Protein AF-A0A946MWG4-F1 (afdb_monomer_lite)

Secondary structure (DSSP, 8-state):
---EE-SS--SS--TTEE-SSEEEEETTEEEEEEEEGGGTEEEEEEE-SS-EEEE--SS-----HHHHHHH-S-SEEEEE-S-HHHHHHHHHHH--SEEEEE--S-HHHHHHHHHHTT-TTPPEES----SS-S-SSS-EE-EEPPP-

Foldseek 3Di:
DQAAEAQADDPDDDPRYDDWADWDADPQWIKGWDADPNGRGTKIWICNPQFIETGDHPDQDQDDPVSCVSSDAHQEYEEELNALVSRVVSCVSNVHQEYEYDDDDDPVSSQSNCVSVVNHPPDEDQDDDCPPGTDPDDHHYHYYDDDD

pLDDT: mean 87.79, std 7.33, range [45.5, 96.44]

Structure (mmCIF, N/CA/C/O backbone):
data_AF-A0A946MWG4-F1
#
_entry.id   AF-A0A946MWG4-F1
#
loop_
_atom_site.group_PDB
_atom_site.id
_atom_site.type_symbol
_atom_site.label_atom_id
_atom_site.label_alt_id
_atom_site.label_comp_id
_atom_site.label_asym_id
_atom_site.label_entity_id
_atom_site.label_seq_id
_atom_site.pdbx_PDB_ins_code
_atom_site.Cartn_x
_atom_site.Cartn_y
_atom_site.Cartn_z
_atom_site.occupancy
_atom_site.B_iso_or_equiv
_atom_site.auth_seq_id
_atom_site.auth_comp_id
_atom_site.auth_asym_id
_atom_site.auth_atom_id
_atom_site.pdbx_PDB_model_num
ATOM 1 N N . ALA A 1 1 ? 9.136 -17.674 0.176 1.00 60.72 1 ALA A N 1
ATOM 2 C CA . ALA A 1 1 ? 10.442 -17.015 0.426 1.00 60.72 1 ALA A CA 1
ATOM 3 C C . ALA A 1 1 ? 10.240 -15.722 1.232 1.00 60.72 1 ALA A C 1
ATOM 5 O O . ALA A 1 1 ? 9.101 -15.288 1.344 1.00 60.72 1 ALA A O 1
ATOM 6 N N . LYS A 1 2 ? 11.289 -15.110 1.811 1.00 79.00 2 LYS A N 1
ATOM 7 C CA . LYS A 1 2 ? 11.203 -13.726 2.326 1.00 79.00 2 LYS A CA 1
ATOM 8 C C . LYS A 1 2 ? 11.452 -12.785 1.146 1.00 79.00 2 LYS A C 1
ATOM 10 O O . LYS A 1 2 ? 12.499 -12.910 0.521 1.00 79.00 2 LYS A O 1
ATOM 15 N N . ILE A 1 3 ? 10.497 -11.910 0.842 1.00 84.44 3 ILE A N 1
ATOM 16 C CA . ILE A 1 3 ? 10.590 -10.930 -0.248 1.00 84.44 3 ILE A CA 1
ATOM 17 C C . ILE A 1 3 ? 10.514 -9.534 0.369 1.00 84.44 3 ILE A C 1
ATOM 19 O O . ILE A 1 3 ? 9.694 -9.304 1.260 1.00 84.44 3 ILE A O 1
ATOM 23 N N . SER A 1 4 ? 11.366 -8.630 -0.099 1.00 88.88 4 SER A N 1
ATOM 24 C CA . SER A 1 4 ? 11.363 -7.216 0.270 1.00 88.88 4 SER A CA 1
ATOM 25 C C . SER A 1 4 ? 10.970 -6.377 -0.941 1.00 88.88 4 SER A C 1
ATOM 27 O O . SER A 1 4 ? 11.550 -6.535 -2.014 1.00 88.88 4 SER A O 1
ATOM 29 N N . LEU A 1 5 ? 10.005 -5.478 -0.760 1.00 89.50 5 LEU A N 1
ATOM 30 C CA . LEU A 1 5 ? 9.601 -4.497 -1.766 1.00 89.50 5 LEU A CA 1
ATOM 31 C C . LEU A 1 5 ? 10.228 -3.151 -1.402 1.00 89.50 5 LEU A C 1
ATOM 33 O O . LEU A 1 5 ? 10.017 -2.666 -0.288 1.00 89.50 5 LEU A O 1
ATOM 37 N N . LEU A 1 6 ? 11.013 -2.561 -2.302 1.00 90.00 6 LEU A N 1
ATOM 38 C CA . LEU A 1 6 ? 11.658 -1.268 -2.070 1.00 90.00 6 LEU A CA 1
ATOM 39 C C . LEU A 1 6 ? 11.001 -0.191 -2.924 1.00 90.00 6 LEU A C 1
ATOM 41 O O . LEU A 1 6 ? 10.965 -0.297 -4.146 1.00 90.00 6 LEU A O 1
ATOM 45 N N . ALA A 1 7 ? 10.529 0.871 -2.269 1.00 87.25 7 ALA A N 1
ATOM 46 C CA . ALA A 1 7 ? 9.890 2.005 -2.934 1.00 87.25 7 ALA A CA 1
ATOM 47 C C . ALA A 1 7 ? 10.854 2.830 -3.807 1.00 87.25 7 ALA A C 1
ATOM 49 O O . ALA A 1 7 ? 10.399 3.646 -4.602 1.00 87.25 7 ALA A O 1
ATOM 50 N N . THR A 1 8 ? 12.164 2.625 -3.663 1.00 90.19 8 THR A N 1
ATOM 51 C CA . THR A 1 8 ? 13.213 3.224 -4.493 1.00 90.19 8 THR A CA 1
ATOM 52 C C . THR A 1 8 ? 14.026 2.097 -5.127 1.00 90.19 8 THR A C 1
ATOM 54 O O . THR A 1 8 ? 14.445 1.192 -4.394 1.00 90.19 8 THR A O 1
ATOM 57 N N . PRO A 1 9 ? 14.264 2.128 -6.449 1.00 87.12 9 PRO A N 1
ATOM 58 C CA . PRO A 1 9 ? 15.081 1.124 -7.107 1.00 87.12 9 PRO A CA 1
ATOM 59 C C . PRO A 1 9 ? 16.485 1.034 -6.519 1.00 87.12 9 PRO A C 1
ATOM 61 O O . PRO A 1 9 ? 17.153 2.048 -6.331 1.00 87.12 9 PRO A O 1
ATOM 64 N N . ALA A 1 10 ? 16.929 -0.189 -6.240 1.00 87.75 10 ALA A N 1
ATOM 65 C CA . ALA A 1 10 ? 18.313 -0.461 -5.896 1.00 87.75 10 ALA A CA 1
ATOM 66 C C . ALA A 1 10 ? 19.184 -0.452 -7.161 1.00 87.75 10 ALA A C 1
ATOM 68 O O . ALA A 1 10 ? 18.763 -0.938 -8.217 1.00 87.75 10 ALA A O 1
ATOM 69 N N . ASP A 1 11 ? 20.411 0.055 -7.027 1.00 85.38 11 ASP A N 1
ATOM 70 C CA . ASP A 1 11 ? 21.408 0.070 -8.105 1.00 85.38 11 ASP A CA 1
ATOM 71 C C . ASP A 1 11 ? 21.846 -1.350 -8.508 1.00 85.38 11 ASP A C 1
ATOM 73 O O . ASP A 1 11 ? 22.192 -1.601 -9.664 1.00 85.38 11 ASP A O 1
ATOM 77 N N . GLU A 1 12 ? 21.807 -2.292 -7.562 1.00 85.75 12 GLU A N 1
ATOM 78 C CA . GLU A 1 12 ? 22.175 -3.693 -7.758 1.00 85.75 12 GLU A CA 1
ATOM 79 C C . GLU A 1 12 ? 20.983 -4.624 -7.505 1.00 85.75 12 GLU A C 1
ATOM 81 O O . GLU A 1 12 ? 20.138 -4.383 -6.641 1.00 85.75 12 GLU A O 1
ATOM 86 N N . VAL A 1 13 ? 20.915 -5.721 -8.265 1.00 81.38 1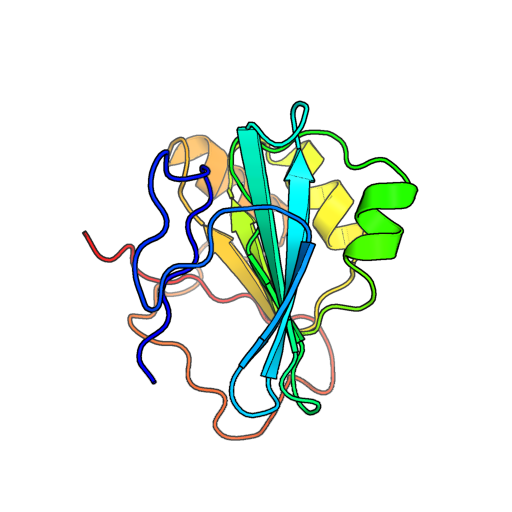3 VAL A N 1
ATOM 87 C CA . VAL A 1 13 ? 19.867 -6.735 -8.100 1.00 81.38 13 VAL A CA 1
ATOM 88 C C . VAL A 1 13 ? 20.231 -7.650 -6.935 1.00 81.38 13 VAL A C 1
ATOM 90 O O . VAL A 1 13 ? 21.123 -8.492 -7.046 1.00 81.38 13 VAL A O 1
ATOM 93 N N . GLU A 1 14 ? 19.500 -7.521 -5.832 1.00 86.56 14 GLU A N 1
ATOM 94 C CA . GLU A 1 14 ? 19.645 -8.387 -4.664 1.00 86.56 14 GLU A CA 1
ATOM 95 C C . GLU A 1 14 ? 18.621 -9.543 -4.682 1.00 86.56 14 GLU A C 1
ATOM 97 O O . GLU A 1 14 ? 17.432 -9.331 -4.941 1.00 86.56 14 GLU A O 1
ATOM 102 N N . PRO A 1 15 ? 19.030 -10.792 -4.379 1.00 84.25 15 PRO A N 1
ATOM 103 C CA . PRO A 1 15 ? 18.101 -11.914 -4.285 1.00 84.25 15 PRO A CA 1
ATOM 104 C C . PRO A 1 15 ? 16.999 -11.676 -3.244 1.00 84.25 15 PRO A C 1
ATOM 106 O O . PRO A 1 15 ? 17.274 -11.420 -2.074 1.00 84.25 15 PRO A O 1
ATOM 109 N N . GLY A 1 16 ? 15.740 -11.829 -3.660 1.00 85.81 16 GLY A N 1
ATOM 110 C CA . GLY A 1 16 ? 14.580 -11.614 -2.788 1.00 85.81 16 GLY A CA 1
ATOM 111 C C . GLY A 1 16 ? 14.183 -10.144 -2.621 1.00 85.81 16 GLY A C 1
ATOM 112 O O . GLY A 1 16 ? 13.320 -9.852 -1.796 1.00 85.81 16 GLY A O 1
ATOM 113 N N . VAL A 1 17 ? 14.775 -9.231 -3.395 1.00 90.19 17 VAL A N 1
ATOM 114 C CA . VAL A 1 17 ? 14.409 -7.814 -3.428 1.00 90.19 17 VAL A CA 1
ATOM 115 C C . VAL A 1 17 ? 13.740 -7.482 -4.757 1.00 90.19 17 VAL A C 1
ATOM 117 O O . VAL A 1 17 ? 14.243 -7.829 -5.824 1.00 90.19 17 VAL A O 1
ATOM 120 N N . ILE A 1 18 ? 12.606 -6.788 -4.689 1.00 91.31 18 ILE A N 1
ATOM 121 C CA . ILE A 1 18 ? 11.938 -6.195 -5.846 1.00 91.31 18 ILE A CA 1
ATOM 122 C C . ILE A 1 18 ? 11.892 -4.692 -5.622 1.00 91.31 18 ILE A C 1
ATOM 124 O O . ILE A 1 18 ? 11.328 -4.217 -4.638 1.00 91.31 18 ILE A O 1
ATOM 128 N N . SER A 1 19 ? 12.505 -3.943 -6.527 1.00 91.19 19 SER A N 1
ATOM 129 C CA . SER A 1 19 ? 12.658 -2.495 -6.379 1.00 91.19 19 SER A CA 1
ATOM 130 C C . SER A 1 19 ? 12.385 -1.719 -7.665 1.00 91.19 19 SER A C 1
ATOM 132 O O . SER A 1 19 ? 12.391 -0.497 -7.651 1.00 91.19 19 SER A O 1
ATOM 134 N N . TRP A 1 20 ? 12.189 -2.414 -8.785 1.00 92.38 20 TRP A N 1
ATOM 135 C CA . TRP A 1 20 ? 11.985 -1.812 -10.099 1.00 92.38 20 TRP A CA 1
ATOM 136 C C . TRP A 1 20 ? 10.514 -1.942 -10.524 1.00 92.38 20 TRP A C 1
ATOM 138 O O . TRP A 1 20 ? 9.814 -2.845 -10.055 1.00 92.38 20 TRP A O 1
ATOM 148 N N . PRO A 1 21 ? 10.010 -1.034 -11.377 1.00 92.88 21 PRO A N 1
ATOM 149 C CA . PRO A 1 21 ? 8.685 -1.175 -11.957 1.00 92.88 21 PRO A CA 1
ATOM 150 C C . PRO A 1 21 ? 8.642 -2.353 -12.936 1.00 92.88 21 PRO A C 1
ATOM 152 O O . PRO A 1 21 ? 9.640 -2.688 -13.578 1.00 92.88 21 PRO A O 1
ATOM 155 N N . GLY A 1 22 ? 7.466 -2.958 -13.073 1.00 92.25 22 GLY A N 1
ATOM 156 C CA . GLY A 1 22 ? 7.252 -4.124 -13.923 1.00 92.25 22 GLY A CA 1
ATOM 157 C C . GLY A 1 22 ? 6.349 -5.168 -13.281 1.00 92.25 22 GLY A C 1
ATOM 158 O O . GLY A 1 22 ? 5.750 -4.942 -12.232 1.00 92.25 22 GLY A O 1
ATOM 159 N N . GLU A 1 23 ? 6.253 -6.321 -13.929 1.00 93.56 23 GLU A N 1
ATOM 160 C CA . GLU A 1 23 ? 5.467 -7.457 -13.456 1.00 93.56 23 GLU A CA 1
ATOM 161 C C . GLU A 1 23 ? 6.398 -8.582 -13.008 1.00 93.56 23 GLU A C 1
ATOM 163 O O . GLU A 1 23 ? 7.367 -8.924 -13.690 1.00 93.56 23 GLU A O 1
ATOM 168 N N . TYR A 1 24 ? 6.091 -9.157 -11.853 1.00 92.56 24 TYR A N 1
ATOM 169 C CA . TYR A 1 24 ? 6.833 -10.238 -11.227 1.00 92.56 24 TYR A CA 1
ATOM 170 C C . TYR A 1 24 ? 5.844 -11.321 -10.791 1.00 92.56 24 TYR A C 1
ATOM 172 O O . TYR A 1 24 ? 4.751 -11.017 -10.320 1.00 92.56 24 TYR A O 1
ATOM 180 N N . ASP A 1 25 ? 6.239 -12.583 -10.911 1.00 91.50 25 ASP A N 1
ATOM 181 C CA . ASP A 1 25 ? 5.522 -13.721 -10.332 1.00 91.50 25 ASP A CA 1
ATOM 182 C C . ASP A 1 25 ? 6.503 -14.466 -9.434 1.00 91.50 25 ASP A C 1
ATOM 184 O O . ASP A 1 25 ? 7.577 -14.883 -9.884 1.00 91.50 25 ASP A O 1
ATOM 188 N N . ILE A 1 26 ? 6.167 -14.569 -8.149 1.00 89.19 26 ILE A N 1
ATOM 189 C CA . ILE A 1 26 ? 6.972 -15.311 -7.186 1.00 89.19 26 ILE A CA 1
ATOM 190 C C . ILE A 1 26 ? 6.080 -16.309 -6.473 1.00 89.19 26 ILE A C 1
ATOM 192 O O . ILE A 1 26 ? 5.191 -15.934 -5.712 1.00 89.19 26 ILE A O 1
ATOM 196 N N . ASP A 1 27 ? 6.355 -17.593 -6.695 1.00 87.44 27 ASP A N 1
ATOM 197 C CA . ASP A 1 27 ? 5.611 -18.703 -6.100 1.00 87.44 27 ASP A CA 1
ATOM 198 C C . ASP A 1 27 ? 4.081 -18.612 -6.356 1.00 87.44 27 ASP A C 1
ATOM 200 O O . ASP A 1 27 ? 3.288 -19.050 -5.522 1.00 87.44 27 ASP A O 1
ATOM 204 N N . GLY A 1 28 ? 3.654 -18.053 -7.502 1.00 86.31 28 GLY A N 1
ATOM 205 C CA . GLY A 1 28 ? 2.240 -17.865 -7.856 1.00 86.31 28 GLY A CA 1
ATOM 206 C C . GLY A 1 28 ? 1.586 -16.622 -7.246 1.00 86.31 28 GLY A C 1
ATOM 207 O O . GLY A 1 28 ? 0.369 -16.467 -7.343 1.00 86.31 28 GLY A O 1
ATOM 208 N N . ILE A 1 29 ? 2.372 -15.751 -6.605 1.00 90.94 29 ILE A N 1
ATOM 209 C CA . ILE A 1 29 ? 1.949 -14.423 -6.156 1.00 90.94 29 ILE A CA 1
ATOM 210 C C . ILE A 1 29 ? 2.350 -13.422 -7.238 1.00 90.94 29 ILE A C 1
ATOM 212 O O . ILE A 1 29 ? 3.541 -13.236 -7.508 1.00 90.94 29 ILE A O 1
ATOM 216 N N . ALA A 1 30 ? 1.360 -12.763 -7.833 1.00 93.50 30 ALA A N 1
ATOM 217 C CA . ALA A 1 30 ? 1.588 -11.717 -8.814 1.00 93.50 30 ALA A CA 1
ATOM 218 C C . ALA A 1 30 ? 1.932 -10.405 -8.099 1.00 93.50 30 ALA A C 1
ATOM 220 O O . ALA A 1 30 ? 1.209 -9.947 -7.215 1.00 93.50 30 ALA A O 1
ATOM 221 N N . ILE A 1 31 ? 3.046 -9.788 -8.478 1.00 94.81 31 ILE A N 1
ATOM 222 C CA . ILE A 1 31 ? 3.504 -8.507 -7.946 1.00 94.81 31 ILE A CA 1
ATOM 223 C C . ILE A 1 31 ? 3.682 -7.550 -9.117 1.00 94.81 31 ILE A C 1
ATOM 225 O O . ILE A 1 31 ? 4.374 -7.853 -10.085 1.00 94.81 31 ILE A O 1
ATOM 229 N N . ARG A 1 32 ? 3.082 -6.370 -9.024 1.00 95.19 32 ARG A N 1
ATOM 230 C CA . ARG A 1 32 ? 3.158 -5.332 -10.050 1.00 95.19 32 ARG A CA 1
ATOM 231 C C . ARG A 1 32 ? 3.715 -4.051 -9.460 1.00 95.19 32 ARG A C 1
ATOM 233 O O . ARG A 1 32 ? 3.099 -3.453 -8.585 1.00 95.19 32 ARG A O 1
ATOM 240 N N . GLY A 1 33 ? 4.892 -3.661 -9.933 1.00 94.69 33 GLY A N 1
ATOM 241 C CA . GLY A 1 33 ? 5.542 -2.397 -9.626 1.00 94.69 33 GLY A CA 1
ATOM 242 C C . GLY A 1 33 ? 5.092 -1.309 -10.599 1.00 94.69 33 GLY A C 1
ATOM 243 O O . GLY A 1 33 ? 5.341 -1.400 -11.801 1.00 94.69 33 GLY A O 1
ATOM 244 N N . ILE A 1 34 ? 4.452 -0.273 -10.075 1.00 94.12 34 ILE A N 1
ATOM 245 C CA . ILE A 1 34 ? 4.007 0.923 -10.789 1.00 94.12 34 ILE A CA 1
ATOM 246 C C . ILE A 1 34 ? 5.082 1.990 -10.595 1.00 94.12 34 ILE A C 1
ATOM 248 O O . ILE A 1 34 ? 5.330 2.427 -9.472 1.00 94.12 34 ILE A O 1
ATOM 252 N N . GLY A 1 35 ? 5.760 2.358 -11.680 1.00 92.06 35 GLY A N 1
ATOM 253 C CA . GLY A 1 35 ? 6.844 3.335 -11.649 1.00 92.06 35 GLY A CA 1
ATOM 254 C C . GLY A 1 35 ? 6.325 4.770 -11.663 1.00 92.06 35 GLY A C 1
ATOM 255 O O . GLY A 1 35 ? 5.463 5.108 -12.470 1.00 92.06 35 GLY A O 1
ATOM 256 N N . HIS A 1 36 ? 6.913 5.616 -10.826 1.00 89.75 36 HIS A N 1
ATOM 257 C CA . HIS A 1 36 ? 6.679 7.058 -10.765 1.00 89.75 36 HIS A CA 1
ATOM 258 C C . HIS A 1 36 ? 8.000 7.806 -10.962 1.00 89.75 36 HIS A C 1
ATOM 260 O O . HIS A 1 36 ? 9.072 7.224 -10.773 1.00 89.75 36 HIS A O 1
ATOM 266 N N . ASP A 1 37 ? 7.929 9.083 -11.348 1.00 87.38 37 ASP A N 1
ATOM 267 C CA . ASP A 1 37 ? 9.097 9.935 -11.629 1.00 87.38 37 ASP A CA 1
ATOM 268 C C . ASP A 1 37 ? 10.141 9.233 -12.510 1.00 87.38 37 ASP A C 1
ATOM 270 O O . ASP A 1 37 ? 11.289 9.037 -12.117 1.00 87.38 37 ASP A O 1
ATOM 274 N N . GLU A 1 38 ? 9.711 8.770 -13.687 1.00 84.25 38 GLU A N 1
ATOM 275 C CA . GLU A 1 38 ? 10.571 8.045 -14.639 1.00 84.25 38 GLU A CA 1
ATOM 276 C C . GLU A 1 38 ? 11.191 6.756 -14.060 1.00 84.25 38 GLU A C 1
ATOM 278 O O . GLU A 1 38 ? 12.232 6.284 -14.513 1.00 84.25 38 GLU A O 1
ATOM 283 N N . GLY A 1 39 ? 10.528 6.158 -13.065 1.00 81.81 39 GLY A N 1
ATOM 284 C CA . GLY A 1 39 ? 10.937 4.908 -12.430 1.00 81.81 39 GLY A CA 1
ATOM 285 C C . GLY A 1 39 ? 11.819 5.088 -11.200 1.00 81.81 39 GLY A C 1
ATOM 286 O O . GLY A 1 39 ? 12.248 4.085 -10.646 1.00 81.81 39 GLY A O 1
ATOM 287 N N . GLN A 1 40 ? 12.065 6.316 -10.732 1.00 87.44 40 GLN A N 1
ATOM 288 C CA . GLN A 1 40 ? 12.825 6.568 -9.498 1.00 87.44 40 GLN A CA 1
ATOM 289 C C . GLN A 1 40 ? 12.080 6.142 -8.230 1.00 87.44 40 GLN A C 1
ATOM 291 O O . GLN A 1 40 ? 12.688 5.990 -7.168 1.00 87.44 40 GLN A O 1
ATOM 296 N N . ARG A 1 41 ? 10.762 5.962 -8.327 1.00 92.44 41 ARG A N 1
ATOM 297 C CA . ARG A 1 41 ? 9.913 5.502 -7.230 1.00 92.44 41 ARG A CA 1
ATOM 298 C C . ARG A 1 41 ? 8.966 4.426 -7.721 1.00 92.44 41 ARG A C 1
ATOM 300 O O . ARG A 1 41 ? 8.543 4.464 -8.874 1.00 92.44 41 ARG A O 1
ATOM 307 N N . VAL A 1 42 ? 8.631 3.476 -6.857 1.00 93.75 42 VAL A N 1
ATOM 308 C CA . VAL A 1 42 ? 7.791 2.334 -7.223 1.00 93.75 42 VAL A CA 1
ATOM 309 C C . VAL A 1 42 ? 6.737 2.082 -6.155 1.00 93.75 42 VAL A C 1
ATOM 311 O O . VAL A 1 42 ? 7.061 1.853 -4.990 1.00 93.75 42 VAL A O 1
ATOM 314 N N . SER A 1 43 ? 5.471 2.109 -6.562 1.00 95.25 43 SER A N 1
ATOM 315 C CA . SER A 1 43 ? 4.361 1.565 -5.775 1.00 95.25 43 SER A CA 1
ATOM 316 C C . SER A 1 43 ? 4.128 0.114 -6.172 1.00 95.25 43 SER A C 1
ATOM 318 O O . SER A 1 43 ? 4.317 -0.239 -7.331 1.00 95.25 43 SER A O 1
ATOM 320 N N . PHE A 1 44 ? 3.701 -0.740 -5.250 1.00 96.00 44 PHE A N 1
ATOM 321 C CA . PHE A 1 44 ? 3.517 -2.164 -5.533 1.00 96.00 44 PHE A CA 1
ATOM 322 C C . PHE A 1 44 ? 2.085 -2.608 -5.314 1.00 96.00 44 PHE A C 1
ATOM 324 O O . PHE A 1 44 ? 1.463 -2.231 -4.329 1.00 96.00 44 PHE A O 1
ATOM 331 N N . VAL A 1 45 ? 1.602 -3.481 -6.187 1.00 95.94 45 VAL A N 1
ATOM 332 C CA . VAL A 1 45 ? 0.378 -4.255 -5.994 1.00 95.94 45 VAL A CA 1
ATOM 333 C C . VAL A 1 45 ? 0.765 -5.718 -5.881 1.00 95.94 45 VAL A C 1
ATOM 335 O O . VAL A 1 45 ? 1.417 -6.247 -6.775 1.00 95.94 45 VAL A O 1
ATOM 338 N N . VAL A 1 46 ? 0.380 -6.359 -4.787 1.00 94.62 46 VAL A N 1
ATOM 339 C CA . VAL A 1 46 ? 0.598 -7.782 -4.522 1.00 94.62 46 VAL A CA 1
ATOM 340 C C . VAL A 1 46 ? -0.749 -8.487 -4.579 1.00 94.62 46 VAL A C 1
ATOM 342 O O . VAL A 1 46 ? -1.696 -8.057 -3.927 1.00 94.62 46 VAL A O 1
ATOM 345 N N . ASP A 1 47 ? -0.832 -9.558 -5.354 1.00 93.56 47 ASP A N 1
ATOM 346 C CA . ASP A 1 47 ? -2.059 -10.291 -5.645 1.00 93.56 47 ASP A CA 1
ATOM 347 C C . ASP A 1 47 ? -1.799 -11.797 -5.513 1.00 93.56 47 ASP A C 1
ATOM 349 O O . ASP A 1 47 ? -1.016 -12.385 -6.263 1.00 93.56 47 ASP A O 1
ATOM 353 N N . ASP A 1 48 ? -2.438 -12.421 -4.523 1.00 89.81 48 ASP A N 1
ATOM 354 C CA . ASP A 1 48 ? -2.348 -13.863 -4.257 1.00 89.81 48 ASP A CA 1
ATOM 355 C C . ASP A 1 48 ? -3.570 -14.648 -4.780 1.00 89.81 48 ASP A C 1
ATOM 357 O O . ASP A 1 48 ? -3.834 -15.773 -4.345 1.00 89.81 48 ASP A O 1
ATOM 361 N N . SER A 1 49 ? -4.336 -14.056 -5.707 1.00 85.38 49 SER A N 1
ATOM 362 C CA . SER A 1 49 ? -5.643 -14.517 -6.211 1.00 85.38 49 SER A CA 1
ATOM 363 C C . SER A 1 49 ? -6.812 -14.445 -5.221 1.00 85.38 49 SER A C 1
ATOM 365 O O . SER A 1 49 ? -7.958 -14.640 -5.631 1.00 85.38 49 SER A O 1
ATOM 367 N N . LYS A 1 50 ? -6.570 -14.209 -3.926 1.00 86.88 50 LYS A N 1
ATOM 368 C CA . LYS A 1 50 ? -7.629 -14.075 -2.908 1.00 86.88 50 LYS A CA 1
ATOM 369 C C . LYS A 1 50 ? -7.760 -12.653 -2.396 1.00 86.88 50 LYS A C 1
ATOM 371 O O . LYS A 1 50 ? -8.868 -12.243 -2.063 1.00 86.88 50 LYS A O 1
ATOM 376 N N . THR A 1 51 ? -6.634 -11.967 -2.259 1.00 89.56 51 THR A N 1
ATOM 377 C CA . THR A 1 51 ? -6.528 -10.622 -1.711 1.00 89.56 51 THR A CA 1
ATOM 378 C C . THR A 1 51 ? -5.525 -9.841 -2.536 1.00 89.56 51 THR A C 1
ATOM 380 O O . THR A 1 51 ? -4.405 -10.303 -2.772 1.00 89.56 51 THR A O 1
ATOM 383 N N . ARG A 1 52 ? -5.907 -8.623 -2.907 1.00 93.75 52 ARG A N 1
ATOM 384 C CA . ARG A 1 52 ? -5.000 -7.670 -3.528 1.00 93.75 52 ARG A CA 1
ATOM 385 C C . ARG A 1 52 ? -4.634 -6.548 -2.567 1.00 93.75 52 ARG A C 1
ATOM 387 O O . ARG A 1 52 ? -5.500 -5.849 -2.042 1.00 93.75 52 ARG A O 1
ATOM 394 N N . VAL A 1 53 ? -3.336 -6.364 -2.361 1.00 95.00 53 VAL A N 1
ATOM 395 C CA . VAL A 1 53 ? -2.772 -5.375 -1.441 1.00 95.00 53 VAL A CA 1
ATOM 396 C C . VAL A 1 53 ? -1.912 -4.392 -2.218 1.00 95.00 53 VAL A C 1
ATOM 398 O O . VAL A 1 53 ? -0.968 -4.804 -2.888 1.00 95.00 53 VAL A O 1
ATOM 401 N N . ALA A 1 54 ? -2.206 -3.099 -2.110 1.00 96.44 54 ALA A N 1
ATOM 402 C CA . ALA A 1 54 ? -1.386 -2.049 -2.696 1.00 96.44 54 ALA A CA 1
ATOM 403 C C . ALA A 1 54 ? -0.565 -1.312 -1.635 1.00 96.44 54 ALA A C 1
ATOM 405 O O . ALA A 1 54 ? -1.067 -0.960 -0.569 1.00 96.44 54 ALA A O 1
ATOM 406 N N . PHE A 1 55 ? 0.691 -1.040 -1.964 1.00 95.19 55 PHE A N 1
ATOM 407 C CA . PHE A 1 55 ? 1.638 -0.253 -1.188 1.00 95.19 55 PHE A CA 1
ATOM 408 C C . PHE A 1 55 ? 2.066 0.945 -2.023 1.00 95.19 55 PHE A C 1
ATOM 410 O O . PHE A 1 55 ? 2.850 0.799 -2.964 1.00 95.19 55 PHE A O 1
ATOM 417 N N . LEU A 1 56 ? 1.535 2.122 -1.696 1.00 94.69 56 LEU A N 1
ATOM 418 C CA . LEU A 1 56 ? 1.865 3.335 -2.432 1.00 94.69 56 LEU A CA 1
ATOM 419 C C . LEU A 1 56 ? 3.176 3.945 -1.935 1.00 94.69 56 LEU A C 1
ATOM 421 O O . LEU A 1 56 ? 3.443 4.008 -0.734 1.00 94.69 56 LEU A O 1
ATOM 425 N N . SER A 1 57 ? 3.992 4.401 -2.880 1.00 92.50 57 SER A N 1
ATOM 426 C CA . SER A 1 57 ? 5.236 5.110 -2.595 1.00 92.50 57 SER A CA 1
ATOM 427 C C . SER A 1 57 ? 4.992 6.567 -2.184 1.00 92.50 57 SER A C 1
ATOM 429 O O . SER A 1 57 ? 3.974 7.176 -2.509 1.00 92.50 57 SER A O 1
ATOM 431 N N . THR A 1 58 ? 5.960 7.126 -1.462 1.00 89.44 58 THR A N 1
ATOM 432 C CA . THR A 1 58 ? 6.017 8.537 -1.053 1.00 89.44 58 THR A CA 1
ATOM 433 C C . THR A 1 58 ? 7.042 9.289 -1.915 1.00 89.44 58 THR A C 1
ATOM 435 O O . THR A 1 58 ? 8.024 8.669 -2.335 1.00 89.44 58 THR A O 1
ATOM 438 N N . PRO A 1 59 ? 6.870 10.592 -2.215 1.00 90.62 59 PRO A N 1
ATOM 439 C CA . PRO A 1 59 ? 5.694 11.431 -1.951 1.00 90.62 59 PRO A CA 1
ATOM 440 C C . PRO A 1 59 ? 4.478 11.099 -2.829 1.00 90.62 59 PRO A C 1
ATOM 442 O O . PRO A 1 59 ? 4.623 10.800 -4.010 1.00 90.62 59 PRO A O 1
ATOM 445 N N . LEU A 1 60 ? 3.261 11.223 -2.302 1.00 89.31 60 LEU A N 1
ATOM 446 C CA . LEU A 1 60 ? 2.070 11.156 -3.159 1.00 89.31 60 LEU A CA 1
ATOM 447 C C . LEU A 1 60 ? 2.052 12.275 -4.215 1.00 89.31 60 LEU A C 1
ATOM 449 O O . LEU A 1 60 ? 2.356 13.433 -3.923 1.00 89.31 60 LEU A O 1
ATOM 453 N N . HIS A 1 61 ? 1.612 11.930 -5.421 1.00 88.94 61 HIS A N 1
ATOM 454 C CA . HIS A 1 61 ? 1.245 12.851 -6.501 1.00 88.94 61 HIS A CA 1
ATOM 455 C C . HIS A 1 61 ? -0.176 12.534 -6.983 1.00 88.94 61 HIS A C 1
ATOM 457 O O . HIS A 1 61 ? -0.745 11.514 -6.601 1.00 88.94 61 HIS A O 1
ATOM 463 N N . ASP A 1 62 ? -0.783 13.406 -7.790 1.00 85.00 62 ASP A N 1
ATOM 464 C CA . ASP A 1 62 ? -2.063 13.084 -8.433 1.00 85.00 62 ASP A CA 1
ATOM 465 C C . ASP A 1 62 ? -1.844 11.940 -9.436 1.00 85.00 62 ASP A C 1
ATOM 467 O O . ASP A 1 62 ? -1.147 12.123 -10.436 1.00 85.00 62 ASP A O 1
ATOM 471 N N . TRP A 1 63 ? -2.430 10.770 -9.167 1.00 84.50 63 TRP A N 1
ATOM 472 C CA . TRP A 1 63 ? -2.322 9.618 -10.060 1.00 84.50 63 TRP A CA 1
ATOM 473 C C . TRP A 1 63 ? -3.128 9.869 -11.334 1.00 84.50 63 TRP A C 1
ATOM 475 O O . TRP A 1 63 ? -4.322 10.176 -11.287 1.00 84.50 63 TRP A O 1
ATOM 485 N N . ALA A 1 64 ? -2.470 9.748 -12.484 1.00 77.50 64 ALA A N 1
ATOM 486 C CA . ALA A 1 64 ? -3.128 9.829 -13.780 1.00 77.50 64 ALA A CA 1
ATOM 487 C C . ALA A 1 64 ? -3.931 8.547 -14.059 1.00 77.50 64 ALA A C 1
ATOM 489 O O . ALA A 1 64 ? -3.646 7.490 -13.497 1.00 77.50 64 ALA A O 1
ATOM 490 N N . GLY A 1 65 ? -4.896 8.609 -14.987 1.00 79.56 65 GLY A N 1
ATOM 491 C CA . GLY A 1 65 ? -5.764 7.468 -15.320 1.00 79.56 65 GLY A CA 1
ATOM 492 C C . GLY A 1 65 ? -5.006 6.164 -15.606 1.00 79.56 65 GLY A C 1
ATOM 493 O O . GLY A 1 65 ? -5.428 5.112 -15.153 1.00 79.56 65 GLY A O 1
ATOM 494 N N . HIS A 1 66 ? -3.832 6.236 -16.241 1.00 85.56 66 HIS A N 1
ATOM 495 C CA . HIS A 1 66 ? -2.994 5.057 -16.475 1.00 85.56 66 HIS A CA 1
ATOM 496 C C . HIS A 1 66 ? -2.454 4.414 -15.184 1.00 85.56 66 HIS A C 1
ATOM 498 O O . HIS A 1 66 ? -2.405 3.194 -15.075 1.00 85.56 66 HIS A O 1
ATOM 504 N N . GLU A 1 67 ? -2.052 5.208 -14.190 1.00 88.50 67 GLU A N 1
ATOM 505 C CA . GLU A 1 67 ? -1.553 4.683 -12.912 1.00 88.50 67 GLU A CA 1
ATOM 506 C C . GLU A 1 67 ? -2.689 4.040 -12.108 1.00 88.50 67 GLU A C 1
ATOM 508 O O . GLU A 1 67 ? -2.497 2.977 -11.521 1.00 88.50 67 GLU A O 1
ATOM 513 N N . LEU A 1 68 ? -3.887 4.638 -12.136 1.00 88.25 68 LEU A N 1
ATOM 514 C CA . LEU A 1 68 ? -5.093 4.066 -11.525 1.00 88.25 68 LEU A CA 1
ATOM 515 C C . LEU A 1 68 ? -5.533 2.773 -12.228 1.00 88.25 68 LEU A C 1
ATOM 517 O O . LEU A 1 68 ? -5.890 1.804 -11.563 1.00 88.25 68 LEU A O 1
ATOM 521 N N . GLU A 1 69 ? -5.439 2.709 -13.557 1.00 88.75 69 GLU A N 1
ATOM 522 C CA . GLU A 1 69 ? -5.674 1.477 -14.323 1.00 88.75 69 GLU A CA 1
ATOM 523 C C . GLU A 1 69 ? -4.683 0.367 -13.939 1.00 88.75 69 GLU A C 1
ATOM 525 O O . GLU A 1 69 ? -5.065 -0.799 -13.808 1.00 88.75 69 GLU A O 1
ATOM 530 N N . LEU A 1 70 ? -3.406 0.716 -13.738 1.00 89.56 70 LEU A N 1
ATOM 531 C CA . LEU A 1 70 ? -2.387 -0.234 -13.291 1.00 89.56 70 LEU A CA 1
ATOM 532 C C . LEU A 1 70 ? -2.612 -0.697 -11.847 1.00 89.56 70 LEU A C 1
ATOM 534 O O . LEU A 1 70 ? -2.348 -1.864 -11.552 1.00 89.56 70 LEU A O 1
ATOM 538 N N . LEU A 1 71 ? -3.100 0.187 -10.972 1.00 91.06 71 LEU A N 1
ATOM 539 C CA . LEU A 1 71 ? -3.490 -0.142 -9.600 1.00 91.06 71 LEU A CA 1
ATOM 540 C C . LEU A 1 71 ? -4.633 -1.165 -9.595 1.00 91.06 71 LEU A C 1
ATOM 542 O O . LEU A 1 71 ? -4.553 -2.199 -8.926 1.00 91.06 71 LEU A O 1
ATOM 546 N N . GLY A 1 72 ? -5.651 -0.897 -10.418 1.00 88.06 72 GLY A N 1
ATOM 547 C CA . GLY A 1 72 ? -6.878 -1.676 -10.512 1.00 88.06 72 GLY A CA 1
ATOM 548 C C . GLY A 1 72 ? -7.660 -1.710 -9.198 1.00 88.06 72 GLY A C 1
ATOM 549 O O . GLY A 1 72 ? -7.408 -0.932 -8.280 1.00 88.06 72 GLY A O 1
ATOM 550 N N . ASP A 1 73 ? -8.597 -2.653 -9.105 1.00 89.38 73 ASP A N 1
ATOM 551 C CA . ASP A 1 73 ? -9.347 -2.888 -7.870 1.00 89.38 73 ASP A CA 1
ATOM 552 C C . ASP A 1 73 ? -8.398 -3.403 -6.787 1.00 89.38 73 ASP A C 1
ATOM 554 O O . ASP A 1 73 ? -7.664 -4.359 -7.034 1.00 89.38 73 ASP A O 1
ATOM 558 N N . VAL A 1 74 ? -8.397 -2.790 -5.604 1.00 93.19 74 VAL A N 1
ATOM 559 C CA . VAL A 1 74 ? -7.519 -3.160 -4.486 1.00 93.19 74 VAL A CA 1
ATOM 560 C C . VAL A 1 74 ? -8.363 -3.416 -3.246 1.00 93.19 74 VAL A C 1
ATOM 562 O O . VAL A 1 74 ? -9.170 -2.583 -2.845 1.00 93.19 74 VAL A O 1
ATOM 565 N N . ASP A 1 75 ? -8.134 -4.547 -2.584 1.00 93.44 75 ASP A N 1
ATOM 566 C CA . ASP A 1 75 ? -8.842 -4.873 -1.349 1.00 93.44 75 ASP A CA 1
ATOM 567 C C . ASP A 1 75 ? -8.263 -4.129 -0.143 1.00 93.44 75 ASP A C 1
ATOM 569 O O . ASP A 1 75 ? -9.010 -3.646 0.710 1.00 93.44 75 ASP A O 1
ATOM 573 N N . ILE A 1 76 ? -6.931 -4.054 -0.066 1.00 94.69 76 ILE A N 1
ATOM 574 C CA . ILE A 1 76 ? -6.196 -3.432 1.037 1.00 94.69 76 ILE A CA 1
ATOM 575 C C . ILE A 1 76 ? -5.257 -2.363 0.488 1.00 94.69 76 ILE A C 1
ATOM 577 O O . ILE A 1 76 ? -4.304 -2.673 -0.224 1.00 94.69 76 ILE A O 1
ATOM 581 N N . LEU A 1 77 ? -5.493 -1.107 0.856 1.00 95.69 77 LEU A N 1
ATOM 582 C CA . LEU A 1 77 ? -4.681 0.024 0.420 1.00 95.69 77 LEU A CA 1
ATOM 583 C C . LEU A 1 77 ? -3.816 0.547 1.568 1.00 95.69 77 LEU A C 1
ATOM 585 O O . LEU A 1 77 ? -4.329 1.115 2.533 1.00 95.69 77 LEU A O 1
ATOM 589 N N . CYS A 1 78 ? -2.500 0.409 1.431 1.00 95.19 78 CYS A N 1
ATOM 590 C CA . CYS A 1 78 ? -1.512 1.069 2.274 1.00 95.19 78 CYS A CA 1
ATOM 591 C C . CYS A 1 78 ? -1.103 2.394 1.622 1.00 95.19 78 CYS A C 1
ATOM 593 O O . CYS A 1 78 ? -0.450 2.394 0.575 1.00 95.19 78 CYS A O 1
ATOM 595 N N . ILE A 1 79 ? -1.481 3.519 2.235 1.00 94.44 79 ILE A N 1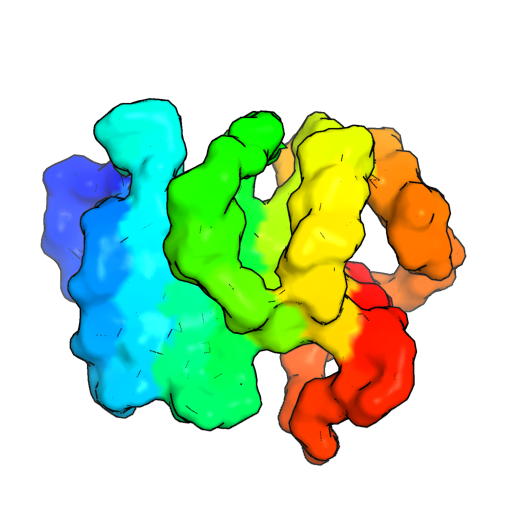
ATOM 596 C CA . ILE A 1 79 ? -1.309 4.852 1.643 1.00 94.44 79 ILE A CA 1
ATOM 597 C C . ILE A 1 79 ? -0.504 5.794 2.553 1.00 94.44 79 ILE A C 1
ATOM 599 O O . ILE A 1 79 ? -0.848 5.942 3.728 1.00 94.44 79 ILE A O 1
ATOM 603 N N . PRO A 1 80 ? 0.557 6.447 2.047 1.00 93.19 80 PRO A N 1
ATOM 604 C CA . PRO A 1 80 ? 1.329 7.422 2.807 1.00 93.19 80 PRO A CA 1
ATOM 605 C C . PRO A 1 80 ? 0.557 8.722 3.049 1.00 93.19 80 PRO A C 1
ATOM 607 O O . PRO A 1 80 ? -0.098 9.264 2.162 1.00 93.19 80 PRO A O 1
ATOM 610 N N . ALA A 1 81 ? 0.642 9.250 4.267 1.00 90.19 81 ALA A N 1
ATOM 611 C CA . ALA A 1 81 ? -0.004 10.496 4.662 1.00 90.19 81 ALA A CA 1
ATOM 612 C C . ALA A 1 81 ? 0.895 11.714 4.400 1.00 90.19 81 ALA A C 1
ATOM 614 O O . ALA A 1 81 ? 1.301 12.418 5.326 1.00 90.19 81 ALA A O 1
ATOM 615 N N . ASP A 1 82 ? 1.212 11.955 3.128 1.00 87.94 82 ASP A N 1
ATOM 616 C CA . ASP A 1 82 ? 2.070 13.077 2.712 1.00 87.94 82 ASP A CA 1
ATOM 617 C C . ASP A 1 82 ? 1.277 14.338 2.345 1.00 87.94 82 ASP A C 1
ATOM 619 O O . ASP A 1 82 ? 1.720 15.468 2.597 1.00 87.94 82 ASP A O 1
ATOM 623 N N . ASP A 1 83 ? 0.104 14.122 1.747 1.00 89.06 83 ASP A N 1
ATOM 624 C CA . ASP A 1 83 ? -0.890 15.127 1.387 1.00 89.06 83 ASP A CA 1
ATOM 625 C C . ASP A 1 83 ? -2.284 14.507 1.546 1.00 89.06 83 ASP A C 1
ATOM 627 O O . ASP A 1 83 ? -2.652 13.569 0.835 1.00 89.06 83 ASP A O 1
ATOM 631 N N . SER A 1 84 ? -3.063 15.018 2.501 1.00 88.50 84 SER A N 1
ATOM 632 C CA . SER A 1 84 ? -4.378 14.463 2.831 1.00 88.50 84 SER A CA 1
ATOM 633 C C . SER A 1 84 ? -5.384 14.579 1.687 1.00 88.50 84 SER A C 1
ATOM 635 O O . SER A 1 84 ? -6.250 13.717 1.564 1.00 88.50 84 SER A O 1
ATOM 637 N N . LYS A 1 85 ? -5.266 15.590 0.817 1.00 89.94 85 LYS A N 1
ATOM 638 C CA . LYS A 1 85 ? -6.187 15.780 -0.312 1.00 89.94 85 LYS A CA 1
ATOM 639 C C . LYS A 1 85 ? -5.905 14.781 -1.419 1.00 89.94 85 LYS A C 1
ATOM 641 O O . LYS A 1 85 ? -6.841 14.195 -1.953 1.00 89.94 85 LYS A O 1
ATOM 646 N N . ILE A 1 86 ? -4.631 14.599 -1.767 1.00 91.88 86 ILE A N 1
ATOM 647 C CA . ILE A 1 86 ? -4.232 13.621 -2.788 1.00 91.88 86 ILE A CA 1
ATOM 648 C C . ILE A 1 86 ? -4.560 12.213 -2.295 1.00 91.88 86 ILE A C 1
ATOM 650 O O . ILE A 1 86 ? -5.189 11.444 -3.019 1.00 91.88 86 ILE A O 1
ATOM 654 N N . ALA A 1 87 ? -4.218 11.907 -1.040 1.00 92.38 87 ALA A N 1
ATOM 655 C CA . ALA A 1 87 ? -4.552 10.628 -0.434 1.00 92.38 87 ALA A CA 1
ATOM 656 C C . ALA A 1 87 ? -6.062 10.361 -0.475 1.00 92.38 87 ALA A C 1
ATOM 658 O O . ALA A 1 87 ? -6.475 9.290 -0.908 1.00 92.38 87 ALA A O 1
ATOM 659 N N . GLN A 1 88 ? -6.885 11.344 -0.098 1.00 91.12 88 GLN A N 1
ATOM 660 C CA . GLN A 1 88 ? -8.340 11.211 -0.133 1.00 91.12 88 GLN A CA 1
ATOM 661 C C . GLN A 1 88 ? -8.870 10.930 -1.545 1.00 91.12 88 GLN A C 1
ATOM 663 O O . GLN A 1 88 ? -9.678 10.023 -1.701 1.00 91.12 88 GLN A O 1
ATOM 668 N N . LYS A 1 89 ? -8.378 11.629 -2.577 1.00 91.38 89 LYS A N 1
ATOM 669 C CA . LYS A 1 89 ? -8.773 11.339 -3.967 1.00 91.38 89 LYS A CA 1
ATOM 670 C C . LYS A 1 89 ? -8.466 9.896 -4.357 1.00 91.38 89 LYS A C 1
ATOM 672 O O . LYS A 1 89 ? -9.334 9.222 -4.889 1.00 91.38 89 LYS A O 1
ATOM 677 N N . ILE A 1 90 ? -7.252 9.417 -4.077 1.00 92.12 90 ILE A N 1
ATOM 678 C CA . ILE A 1 90 ? -6.862 8.038 -4.409 1.00 92.12 90 ILE A CA 1
ATOM 679 C C . ILE A 1 90 ? -7.749 7.041 -3.656 1.00 92.12 90 ILE A C 1
ATOM 681 O O .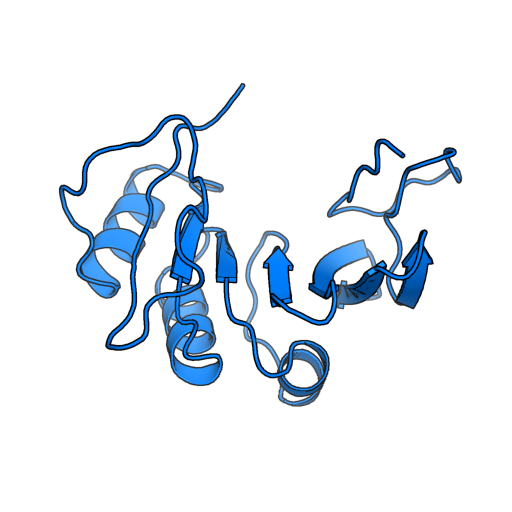 ILE A 1 90 ? -8.212 6.065 -4.232 1.00 92.12 90 ILE A O 1
ATOM 685 N N . ILE A 1 91 ? -8.025 7.298 -2.378 1.00 92.25 91 ILE A N 1
ATOM 686 C CA . ILE A 1 91 ? -8.904 6.462 -1.554 1.00 92.25 91 ILE A CA 1
ATOM 687 C C . ILE A 1 91 ? -10.335 6.412 -2.115 1.00 92.25 91 ILE A C 1
ATOM 689 O O . ILE A 1 91 ? -10.962 5.353 -2.075 1.00 92.25 91 ILE A O 1
ATOM 693 N N . ASP A 1 92 ? -10.854 7.537 -2.605 1.00 90.88 92 ASP A N 1
ATOM 694 C CA . ASP A 1 92 ? -12.205 7.635 -3.163 1.00 90.88 92 ASP A CA 1
ATOM 695 C C . ASP A 1 92 ? -12.309 6.959 -4.542 1.00 90.88 92 ASP A C 1
ATOM 697 O O . ASP A 1 92 ? -13.318 6.318 -4.820 1.00 90.88 92 ASP A O 1
ATOM 701 N N . GLU A 1 93 ? -11.267 7.050 -5.374 1.00 90.31 93 GLU A N 1
ATOM 702 C CA . GLU A 1 93 ? -11.208 6.392 -6.692 1.00 90.31 93 GLU A CA 1
ATOM 703 C C . GLU A 1 93 ? -11.004 4.872 -6.584 1.00 90.31 93 GLU A C 1
ATOM 705 O O . GLU A 1 93 ? -11.583 4.112 -7.355 1.00 90.31 93 GLU A O 1
ATOM 710 N N . VAL A 1 94 ? -10.184 4.415 -5.631 1.00 91.00 94 VAL A N 1
ATOM 711 C CA . VAL A 1 94 ? -9.861 2.986 -5.449 1.00 91.00 94 VAL A CA 1
ATOM 712 C C . VAL A 1 94 ? -10.950 2.240 -4.679 1.00 91.00 94 VAL A C 1
ATOM 714 O O . VAL A 1 94 ? -11.109 1.036 -4.855 1.00 91.00 94 VAL A O 1
ATOM 717 N N . ASP A 1 95 ? -11.661 2.940 -3.795 1.00 90.94 95 ASP A N 1
ATOM 718 C CA . ASP A 1 95 ? -12.648 2.393 -2.861 1.00 90.94 95 ASP A CA 1
ATOM 719 C C . ASP A 1 95 ? -12.232 1.070 -2.171 1.00 90.94 95 ASP A C 1
ATOM 721 O O . ASP A 1 95 ? -12.900 0.040 -2.299 1.00 90.94 95 ASP A O 1
ATOM 725 N N . PRO A 1 96 ? -11.113 1.058 -1.418 1.00 93.00 96 PRO A N 1
ATOM 726 C CA . PRO A 1 96 ? -10.610 -0.169 -0.816 1.00 93.00 96 PRO A CA 1
ATOM 727 C C . PRO A 1 96 ? -11.497 -0.631 0.344 1.00 93.00 96 PRO A C 1
ATOM 729 O O . PRO A 1 96 ? -12.051 0.179 1.097 1.00 93.00 96 PRO A O 1
ATOM 732 N N . ARG A 1 97 ? -11.550 -1.950 0.559 1.00 92.56 97 ARG A N 1
ATOM 733 C CA . ARG A 1 97 ? -12.258 -2.562 1.701 1.00 92.56 97 ARG A CA 1
ATOM 734 C C . ARG A 1 97 ? -11.528 -2.340 3.016 1.00 92.56 97 ARG A C 1
ATOM 736 O O . ARG A 1 97 ? -12.166 -2.169 4.052 1.00 92.56 97 ARG A O 1
ATOM 743 N N . VAL A 1 98 ? -10.199 -2.345 2.976 1.00 93.25 98 VAL A N 1
ATOM 744 C CA . VAL A 1 98 ? -9.331 -2.058 4.117 1.00 93.25 98 VAL A CA 1
ATOM 745 C C . VAL A 1 98 ? -8.382 -0.929 3.744 1.00 93.25 98 VAL A C 1
ATOM 747 O O . VAL A 1 98 ? -7.683 -0.984 2.735 1.00 93.25 98 VAL A O 1
ATOM 750 N N . LEU A 1 99 ? -8.329 0.094 4.583 1.00 94.56 99 LEU A N 1
ATOM 751 C CA . LEU A 1 99 ? -7.440 1.233 4.429 1.00 94.56 99 LEU A CA 1
ATOM 752 C C . LEU A 1 99 ? -6.421 1.256 5.567 1.00 94.56 99 LEU A C 1
ATOM 754 O O . LEU A 1 99 ? -6.794 1.236 6.741 1.00 94.56 99 LEU A O 1
ATOM 758 N N . ILE A 1 100 ? -5.142 1.359 5.216 1.00 94.44 100 ILE A N 1
ATOM 759 C CA . ILE A 1 100 ? -4.022 1.460 6.154 1.00 94.44 100 ILE A CA 1
ATOM 760 C C . ILE A 1 100 ? -3.254 2.756 5.860 1.00 94.44 100 ILE A C 1
ATOM 762 O O . ILE A 1 100 ? -2.375 2.784 4.995 1.00 94.44 100 ILE A O 1
ATOM 766 N N . PRO A 1 101 ? -3.580 3.861 6.550 1.00 93.38 101 PRO A N 1
ATOM 767 C CA . PRO A 1 101 ? -2.810 5.094 6.459 1.00 93.38 101 PRO A CA 1
ATOM 768 C C . PRO A 1 101 ? -1.422 4.914 7.090 1.00 93.38 101 PRO A C 1
ATOM 770 O O . PRO A 1 101 ? -1.303 4.378 8.193 1.00 93.38 101 PRO A O 1
ATOM 773 N N . LEU A 1 102 ? -0.376 5.413 6.431 1.00 91.19 102 LEU A N 1
ATOM 774 C CA . LEU A 1 102 ? 1.010 5.331 6.894 1.00 91.19 102 LEU A CA 1
ATOM 775 C C . LEU A 1 102 ? 1.536 6.721 7.308 1.00 91.19 102 LEU A C 1
ATOM 777 O O . LEU A 1 102 ? 1.425 7.669 6.528 1.00 91.19 102 LEU A O 1
ATOM 781 N N . PRO A 1 103 ? 2.134 6.877 8.504 1.00 88.81 103 PRO A N 1
ATOM 782 C CA . PRO A 1 103 ? 2.662 8.159 8.972 1.00 88.81 103 PRO A CA 1
ATOM 783 C C . PRO A 1 103 ? 4.048 8.440 8.368 1.00 88.81 103 PRO A C 1
ATOM 785 O O . PRO A 1 103 ? 5.073 8.237 9.016 1.00 88.81 103 PRO A O 1
ATOM 788 N N . THR A 1 104 ? 4.091 8.878 7.110 1.00 85.62 104 THR A N 1
ATOM 789 C CA . THR A 1 104 ? 5.332 9.041 6.328 1.00 85.62 104 THR A CA 1
ATOM 790 C C . THR A 1 104 ? 5.971 10.426 6.401 1.00 85.62 104 THR A C 1
ATOM 792 O O . THR A 1 104 ? 7.186 10.529 6.248 1.00 85.62 104 THR A O 1
ATOM 795 N N . LYS A 1 105 ? 5.188 11.482 6.662 1.00 85.06 105 LYS A N 1
ATOM 796 C CA . LYS A 1 105 ? 5.669 12.873 6.663 1.00 85.06 105 LYS A CA 1
ATOM 797 C C . LYS A 1 105 ? 5.749 13.486 8.058 1.00 85.06 105 LYS A C 1
ATOM 799 O O . LYS A 1 105 ? 6.838 13.695 8.583 1.00 85.06 105 LYS A O 1
ATOM 804 N N . ASP A 1 106 ? 4.601 13.789 8.658 1.00 86.44 106 ASP A N 1
ATOM 805 C CA . ASP A 1 106 ? 4.494 14.391 9.986 1.00 86.44 106 ASP A CA 1
ATOM 806 C C . ASP A 1 106 ? 3.154 14.039 10.655 1.00 86.44 106 ASP A C 1
ATOM 808 O O . ASP A 1 106 ? 2.187 13.644 9.998 1.00 86.44 106 ASP A O 1
ATOM 812 N N . GLU A 1 107 ? 3.099 14.178 11.981 1.00 86.75 107 GLU A N 1
ATOM 813 C CA . GLU A 1 107 ? 1.931 13.810 12.789 1.00 86.75 107 GLU A CA 1
ATOM 814 C C . GLU A 1 107 ? 0.684 14.646 12.460 1.00 86.75 107 GLU A C 1
ATOM 816 O O . GLU A 1 107 ? -0.436 14.134 12.543 1.00 86.75 107 GLU A O 1
ATOM 821 N N . ALA A 1 108 ? 0.848 15.913 12.058 1.00 88.31 108 ALA A N 1
ATOM 822 C CA . ALA A 1 108 ? -0.281 16.780 11.740 1.00 88.31 108 ALA A CA 1
ATOM 823 C C . ALA A 1 108 ? -0.942 16.346 10.426 1.00 88.31 108 ALA A C 1
ATOM 825 O O . ALA A 1 108 ? -2.157 16.142 10.400 1.00 88.31 108 ALA A O 1
ATOM 826 N N . THR A 1 109 ? -0.146 16.104 9.378 1.00 88.50 109 THR A N 1
ATOM 827 C CA . THR A 1 109 ? -0.649 15.602 8.088 1.00 88.50 109 THR A CA 1
ATOM 828 C C . THR A 1 109 ? -1.303 14.225 8.240 1.00 88.50 109 THR A C 1
ATOM 830 O O . THR A 1 109 ? -2.387 13.986 7.702 1.00 88.50 109 THR A O 1
ATOM 833 N N . 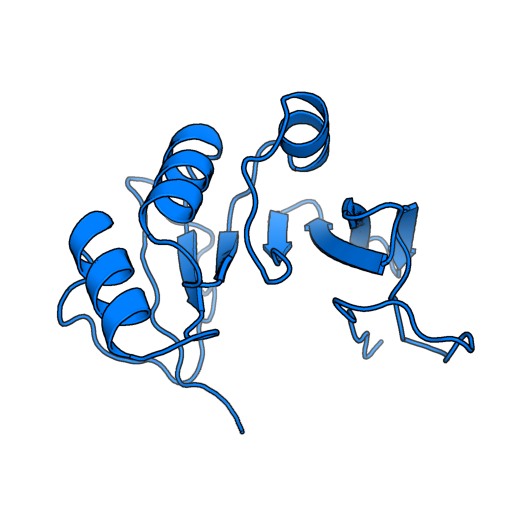PHE A 1 110 ? -0.702 13.339 9.041 1.00 90.12 110 PHE A N 1
ATOM 834 C CA . PHE A 1 110 ? -1.286 12.037 9.365 1.00 90.12 110 PHE A CA 1
ATOM 835 C C . PHE A 1 110 ? -2.635 12.171 10.080 1.00 90.12 110 PHE A C 1
ATOM 837 O O . PHE A 1 110 ? -3.624 11.561 9.674 1.00 90.12 110 PHE A O 1
ATOM 844 N N . THR A 1 111 ? -2.706 13.027 11.101 1.00 89.81 111 THR A N 1
ATOM 845 C CA . THR A 1 111 ? -3.944 13.297 11.844 1.00 89.81 111 THR A CA 1
ATOM 846 C C . THR A 1 111 ? -5.036 13.872 10.944 1.00 89.81 111 THR A C 1
ATOM 848 O O . THR A 1 111 ? -6.206 13.511 11.084 1.00 89.81 111 THR A O 1
ATOM 851 N N . ASP A 1 112 ? -4.682 14.749 10.008 1.00 91.25 112 ASP A N 1
ATOM 852 C CA . ASP A 1 112 ? -5.641 15.330 9.070 1.00 91.25 112 ASP A CA 1
ATOM 853 C C . ASP A 1 112 ? -6.161 14.306 8.055 1.00 91.25 112 ASP A C 1
ATOM 855 O O . ASP A 1 112 ? -7.365 14.293 7.782 1.00 91.25 112 ASP A O 1
ATOM 859 N N . LEU A 1 113 ? -5.315 13.385 7.575 1.00 91.75 113 LEU A N 1
ATOM 860 C CA . LEU A 1 113 ? -5.784 12.245 6.784 1.00 91.75 113 LEU A CA 1
ATOM 861 C C . LEU A 1 113 ? -6.756 11.384 7.603 1.00 91.75 113 LEU A C 1
ATOM 863 O O . LEU A 1 113 ? -7.864 11.125 7.137 1.00 91.75 113 LEU A O 1
ATOM 867 N N . LEU A 1 114 ? -6.414 11.026 8.848 1.00 91.25 114 LEU A N 1
ATOM 868 C CA . LEU A 1 114 ? -7.295 10.243 9.727 1.00 91.25 114 LEU A CA 1
ATOM 869 C C . LEU A 1 114 ? -8.656 10.912 9.960 1.00 91.25 114 LEU A C 1
ATOM 871 O O . LEU A 1 114 ? -9.677 10.226 9.976 1.00 91.25 114 LEU A O 1
ATOM 875 N N . LYS A 1 115 ? -8.698 12.241 10.109 1.00 90.81 115 LYS A N 1
ATOM 876 C CA . LYS A 1 115 ? -9.960 12.995 10.185 1.00 90.81 115 LYS A CA 1
ATOM 877 C C . LYS A 1 115 ? -10.766 12.876 8.897 1.00 90.81 115 LYS A C 1
ATOM 879 O O . LYS A 1 115 ? -11.963 12.616 8.968 1.00 90.81 115 LYS A O 1
ATOM 884 N N . SER A 1 116 ? -10.121 13.053 7.741 1.00 89.31 116 SER A N 1
ATOM 885 C CA . SER A 1 116 ? -10.798 13.016 6.436 1.00 89.31 116 SER A CA 1
ATOM 886 C C . SER A 1 116 ? -11.447 11.660 6.150 1.00 89.31 116 SER A C 1
ATOM 888 O O . SER A 1 116 ? -12.541 11.611 5.596 1.00 89.31 116 SER A O 1
ATOM 890 N N . VAL A 1 117 ? -10.827 10.572 6.617 1.00 89.25 117 VAL A N 1
ATOM 891 C CA . VAL A 1 117 ? -11.341 9.207 6.441 1.00 89.25 117 VAL A CA 1
ATOM 892 C C . VAL A 1 117 ? -12.209 8.731 7.614 1.00 89.25 117 VAL A C 1
ATOM 894 O O . VAL A 1 117 ? -12.624 7.579 7.639 1.00 89.25 117 VAL A O 1
ATOM 897 N N . GLY A 1 118 ? -12.491 9.583 8.606 1.00 86.62 118 GLY A N 1
ATOM 898 C CA . GLY A 1 118 ? -13.337 9.227 9.753 1.00 86.62 118 GLY A CA 1
ATOM 899 C C . GLY A 1 118 ? -12.701 8.242 10.747 1.00 86.62 118 GLY A C 1
ATOM 900 O O . GLY A 1 118 ? -13.412 7.573 11.491 1.00 86.62 118 GLY A O 1
ATOM 901 N N . ALA A 1 119 ? -11.371 8.151 10.784 1.00 87.25 119 ALA A N 1
ATOM 902 C CA . ALA A 1 119 ? -10.605 7.273 11.675 1.00 87.25 119 ALA A CA 1
ATOM 903 C C . ALA A 1 119 ? -9.979 8.004 12.878 1.00 87.25 119 ALA A C 1
ATOM 905 O O . ALA A 1 119 ? -9.078 7.477 13.535 1.00 87.25 119 ALA A O 1
ATOM 906 N N . GLN A 1 120 ? -10.431 9.224 13.179 1.00 80.25 120 GLN A N 1
ATOM 907 C CA . GLN A 1 120 ? -9.911 9.996 14.304 1.00 80.25 120 GLN A CA 1
ATOM 908 C C . GLN A 1 120 ? -10.134 9.247 15.629 1.00 80.25 120 GLN A C 1
ATOM 910 O O . GLN A 1 120 ? -11.265 8.943 16.000 1.00 80.25 120 GLN A O 1
ATOM 915 N N . GLY A 1 121 ? -9.047 8.989 16.361 1.00 74.56 121 GLY A N 1
ATOM 916 C CA . GLY A 1 121 ? -9.099 8.336 17.672 1.00 74.56 121 GLY A CA 1
ATOM 917 C C . GLY A 1 121 ? -9.251 6.813 17.637 1.00 74.56 121 GLY A C 1
ATOM 918 O O . GLY A 1 121 ? -9.521 6.231 18.685 1.00 74.56 121 GLY A O 1
ATOM 919 N N . LYS A 1 122 ? -9.077 6.161 16.475 1.00 83.50 122 LYS A N 1
ATOM 920 C CA . LYS A 1 122 ? -8.946 4.698 16.426 1.00 83.50 122 LYS A CA 1
ATOM 921 C C . LYS A 1 122 ? -7.715 4.228 17.202 1.00 83.50 122 LYS A C 1
ATOM 923 O O . LYS A 1 122 ? -6.699 4.920 17.260 1.00 83.50 122 LYS A O 1
ATOM 928 N N . GLU A 1 123 ? -7.829 3.041 17.790 1.00 82.81 123 GLU A N 1
ATOM 929 C CA . GLU A 1 123 ? -6.721 2.398 18.489 1.00 82.81 123 GLU A CA 1
ATOM 930 C C . GLU A 1 123 ? -5.611 2.016 17.505 1.00 82.81 123 GLU A C 1
ATOM 932 O O . GLU A 1 123 ? -5.867 1.664 16.353 1.00 82.81 123 GLU A O 1
ATOM 937 N N . ILE A 1 124 ? -4.367 2.126 17.970 1.00 86.94 124 ILE A N 1
ATOM 938 C CA . ILE A 1 124 ? -3.186 1.738 17.202 1.00 86.94 124 ILE A CA 1
ATOM 939 C C . ILE A 1 124 ? -2.923 0.258 17.471 1.00 86.94 124 ILE A C 1
ATOM 941 O O . ILE A 1 124 ? -2.694 -0.134 18.617 1.00 86.94 124 ILE A O 1
ATOM 945 N N . GLU A 1 125 ? -2.912 -0.546 16.417 1.00 87.81 125 GLU A N 1
ATOM 946 C CA . GLU A 1 125 ? -2.669 -1.985 16.477 1.00 87.81 125 GLU A CA 1
ATOM 947 C C . GLU A 1 125 ? -1.209 -2.316 16.135 1.00 87.81 125 GLU A C 1
ATOM 949 O O . GLU A 1 125 ? -0.562 -1.636 15.337 1.00 87.81 125 GLU A O 1
ATOM 954 N N . GLU A 1 126 ? -0.657 -3.367 16.747 1.00 84.50 126 GLU A N 1
ATOM 955 C CA . GLU A 1 126 ? 0.708 -3.828 16.438 1.00 84.50 126 GLU A CA 1
ATOM 956 C C . GLU A 1 126 ? 0.753 -4.748 15.210 1.00 84.50 126 GLU A C 1
ATOM 958 O O . GLU A 1 126 ? 1.763 -4.808 14.514 1.00 84.50 126 GLU A O 1
ATOM 963 N N . GLU A 1 127 ? -0.342 -5.453 14.926 1.00 85.19 127 GLU A N 1
ATOM 964 C CA . GLU A 1 127 ? -0.476 -6.361 13.790 1.00 85.19 127 GLU A CA 1
ATOM 965 C C . GLU A 1 127 ? -1.931 -6.405 13.314 1.00 85.19 127 GLU A C 1
ATOM 967 O O . GLU A 1 127 ? -2.846 -6.457 14.128 1.00 85.19 127 GLU A O 1
ATOM 972 N N . TYR A 1 128 ? -2.143 -6.471 11.998 1.00 85.81 128 TYR A N 1
ATOM 973 C CA . TYR A 1 128 ? -3.454 -6.754 11.416 1.00 85.81 128 TYR A CA 1
ATOM 974 C C . TYR A 1 128 ? -3.469 -8.173 10.851 1.00 85.81 128 TYR A C 1
ATOM 976 O O . TYR A 1 128 ? -2.641 -8.534 10.011 1.00 85.81 128 TYR A O 1
ATOM 984 N N . LYS A 1 129 ? -4.404 -9.003 11.326 1.00 82.81 129 LYS A N 1
ATOM 985 C CA . LYS A 1 129 ? -4.574 -10.390 10.873 1.00 82.81 129 LYS A CA 1
ATOM 986 C C . LYS A 1 129 ? -5.937 -10.565 10.223 1.00 82.81 129 LYS A C 1
ATOM 988 O O . LYS A 1 129 ? -6.959 -10.512 10.902 1.00 82.81 129 LYS A O 1
ATOM 993 N N . LEU A 1 130 ? -5.935 -10.919 8.941 1.00 77.88 130 LEU A N 1
ATOM 994 C CA . LEU A 1 130 ? -7.123 -11.317 8.183 1.00 77.88 130 LEU A CA 1
ATOM 995 C C . LEU A 1 130 ? -7.627 -12.695 8.666 1.00 77.88 130 LEU A C 1
ATOM 997 O O . LEU A 1 130 ? -7.377 -13.722 8.038 1.00 77.88 130 LEU A O 1
ATOM 1001 N N . LYS A 1 131 ? -8.294 -12.754 9.828 1.00 62.75 131 LYS A N 1
ATOM 1002 C CA . LYS A 1 131 ? -8.756 -14.016 10.452 1.00 62.75 131 LYS A CA 1
ATOM 1003 C C . LYS A 1 131 ? -10.097 -14.540 9.919 1.00 62.75 131 LYS A C 1
ATOM 1005 O O . LYS A 1 131 ? -10.510 -15.624 10.320 1.00 62.75 131 LYS A O 1
ATOM 1010 N N . GLY A 1 132 ? -10.759 -13.816 9.017 1.00 63.91 132 GLY A N 1
ATOM 1011 C CA . GLY A 1 132 ? -12.073 -14.194 8.473 1.00 63.91 132 GLY A CA 1
ATOM 1012 C C . GLY A 1 132 ? -12.321 -13.780 7.021 1.00 63.91 132 GLY A C 1
ATOM 1013 O O . GLY A 1 132 ? -13.448 -13.899 6.552 1.00 63.91 132 GLY A O 1
ATOM 1014 N N . GLY A 1 133 ? -11.286 -13.315 6.314 1.00 72.75 133 GLY A N 1
ATOM 1015 C CA . GLY A 1 133 ? -11.417 -12.653 5.015 1.00 72.75 133 GLY A CA 1
ATOM 1016 C C . GLY A 1 133 ? -11.558 -11.136 5.145 1.00 72.75 133 GLY A C 1
ATOM 1017 O O . GLY A 1 133 ? -11.364 -10.577 6.223 1.00 72.75 133 GLY A O 1
ATOM 1018 N N . LEU A 1 134 ? -11.851 -10.486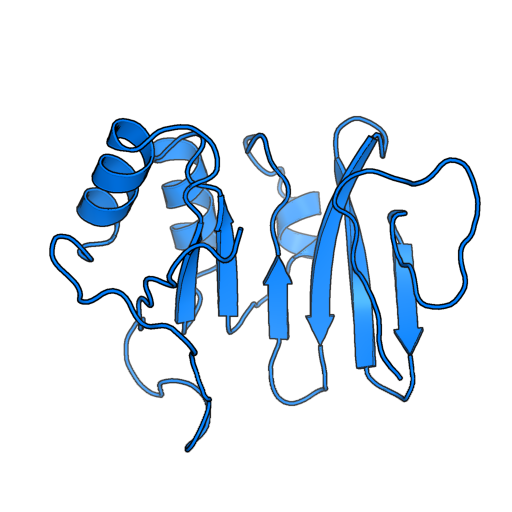 4.023 1.00 80.75 134 LEU A N 1
ATOM 1019 C CA . LEU A 1 134 ? -12.033 -9.038 3.933 1.00 80.75 134 LEU A CA 1
ATOM 1020 C C . LEU A 1 134 ? -13.417 -8.613 4.456 1.00 80.75 134 LEU A C 1
ATOM 1022 O O . LEU A 1 134 ? -14.356 -9.416 4.385 1.00 80.75 134 LEU A O 1
ATOM 1026 N N . PRO A 1 135 ? -13.574 -7.360 4.921 1.00 80.19 135 PRO A N 1
ATOM 1027 C CA . PRO A 1 135 ? -14.875 -6.804 5.287 1.00 80.19 135 PRO A CA 1
ATOM 1028 C C . PRO A 1 135 ? -15.894 -6.981 4.154 1.00 80.19 135 PRO A C 1
ATOM 1030 O O . PRO A 1 135 ? -15.596 -6.694 2.994 1.00 80.19 135 PRO A O 1
ATOM 1033 N N . GLN A 1 136 ? -17.088 -7.488 4.481 1.00 74.19 136 GLN A N 1
ATOM 1034 C CA . GLN A 1 136 ? -18.164 -7.694 3.500 1.00 74.19 136 GLN A CA 1
ATOM 1035 C C . GLN A 1 136 ? -19.007 -6.432 3.277 1.00 74.19 136 GLN A C 1
ATOM 1037 O O . GLN A 1 136 ? -19.578 -6.271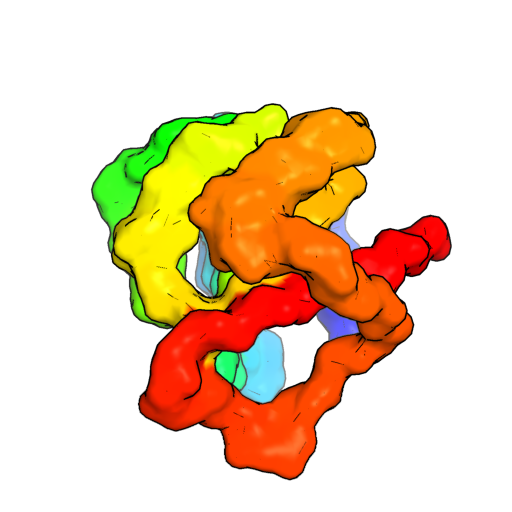 2.203 1.00 74.19 136 GLN A O 1
ATOM 1042 N N . GLU A 1 137 ? -19.068 -5.540 4.269 1.00 74.25 137 GLU A N 1
ATOM 1043 C CA . GLU A 1 137 ? -19.796 -4.273 4.198 1.00 74.25 137 GLU A CA 1
ATOM 1044 C C . GLU A 1 137 ? -18.969 -3.142 4.815 1.00 74.25 137 GLU A C 1
ATOM 1046 O O . GLU A 1 137 ? -18.440 -3.271 5.921 1.00 74.25 137 GLU A O 1
ATOM 1051 N N . GLY A 1 138 ? -18.904 -2.015 4.102 1.00 78.56 138 GLY A N 1
ATOM 1052 C CA . GLY A 1 138 ? -18.171 -0.825 4.523 1.00 78.56 138 GLY A CA 1
ATOM 1053 C C . GLY A 1 138 ? -16.651 -0.933 4.374 1.00 78.56 138 GLY A C 1
ATOM 1054 O O . GLY A 1 138 ? -16.104 -1.957 3.971 1.00 78.56 138 GLY A O 1
ATOM 1055 N N . ARG A 1 139 ? -15.975 0.170 4.707 1.00 88.75 139 ARG A N 1
ATOM 1056 C CA . ARG A 1 139 ? -14.515 0.280 4.717 1.00 88.75 139 ARG A CA 1
ATOM 1057 C C . ARG A 1 139 ? -13.993 0.144 6.140 1.00 88.75 139 ARG A C 1
ATOM 1059 O O . ARG A 1 139 ? -14.362 0.917 7.027 1.00 88.75 139 ARG A O 1
ATOM 1066 N N . GLU A 1 140 ? -13.094 -0.805 6.352 1.00 90.50 140 GLU A N 1
ATOM 1067 C CA . GLU A 1 140 ? -12.324 -0.916 7.583 1.00 90.50 140 GLU A CA 1
ATOM 1068 C C . GLU A 1 140 ? -11.077 -0.030 7.487 1.00 90.50 140 GLU A C 1
ATOM 1070 O O . GLU A 1 140 ? -10.430 0.051 6.449 1.00 90.50 140 GLU A O 1
ATOM 1075 N N . ILE A 1 141 ? -10.737 0.667 8.569 1.00 91.25 141 ILE A N 1
ATOM 1076 C CA . ILE A 1 141 ? -9.548 1.530 8.619 1.00 91.25 141 ILE A CA 1
ATOM 1077 C C . ILE A 1 141 ? -8.686 1.056 9.770 1.00 91.25 141 ILE A C 1
ATOM 1079 O O . ILE A 1 141 ? -9.167 1.062 10.904 1.00 91.25 141 ILE A O 1
ATOM 1083 N N . ILE A 1 142 ? -7.451 0.670 9.493 1.00 91.62 142 ILE A N 1
ATOM 1084 C CA . ILE A 1 142 ? -6.536 0.116 10.486 1.00 91.62 142 ILE A CA 1
ATOM 1085 C C . ILE A 1 142 ? -5.356 1.064 10.648 1.00 91.62 142 ILE A C 1
ATOM 1087 O O . ILE A 1 142 ? -4.734 1.473 9.668 1.00 91.62 142 ILE A O 1
ATOM 1091 N N . ILE A 1 143 ? -5.048 1.417 11.896 1.00 90.94 143 ILE A N 1
ATOM 1092 C CA . ILE A 1 143 ? -3.887 2.240 12.230 1.00 90.94 143 ILE A CA 1
ATOM 1093 C C . ILE A 1 143 ? -2.829 1.316 12.812 1.00 90.94 143 ILE A C 1
ATOM 1095 O O . ILE A 1 143 ? -2.985 0.808 13.919 1.00 90.94 143 ILE A O 1
ATOM 1099 N N . LEU A 1 144 ? -1.751 1.101 12.063 1.00 89.12 144 LEU A N 1
ATOM 1100 C CA . LEU A 1 144 ? -0.643 0.274 12.520 1.00 89.12 144 LEU A CA 1
ATOM 1101 C C . LEU A 1 144 ? 0.398 1.105 13.263 1.00 89.12 144 LEU A C 1
ATOM 1103 O O . LEU A 1 144 ? 0.701 2.246 12.904 1.00 89.12 144 LEU A O 1
ATOM 1107 N N . LYS A 1 145 ? 0.992 0.499 14.288 1.00 81.56 145 LYS A N 1
ATOM 1108 C CA . LYS A 1 145 ? 2.142 1.058 14.988 1.00 81.56 145 LYS A CA 1
ATOM 1109 C C . LYS A 1 145 ? 3.360 1.050 14.055 1.00 81.56 145 LYS A C 1
ATOM 1111 O O . LYS A 1 145 ? 3.738 -0.017 13.567 1.00 81.56 145 LYS A O 1
ATOM 1116 N N . PRO A 1 146 ? 4.028 2.195 13.838 1.00 74.75 146 PRO A N 1
ATOM 1117 C CA . PRO A 1 146 ? 5.269 2.227 13.077 1.00 74.75 146 PRO A CA 1
ATOM 1118 C C . PRO A 1 146 ? 6.304 1.332 13.754 1.00 74.75 146 PRO A C 1
ATOM 1120 O O . PRO A 1 146 ? 6.633 1.524 14.929 1.00 74.75 146 PRO A O 1
ATOM 1123 N N . THR A 1 147 ? 6.812 0.345 13.022 1.00 64.88 147 THR A N 1
ATOM 1124 C CA . THR A 1 147 ? 7.943 -0.454 13.494 1.00 64.88 147 THR A CA 1
ATOM 1125 C C . THR A 1 147 ? 9.208 0.272 13.043 1.00 64.88 147 THR A C 1
ATOM 1127 O O . THR A 1 147 ? 9.378 0.505 11.850 1.00 64.88 147 THR A O 1
ATOM 1130 N N . LYS A 1 148 ? 10.015 0.731 14.005 1.00 45.50 148 LYS A N 1
ATOM 1131 C CA . LYS A 1 148 ? 11.314 1.372 13.749 1.00 45.50 148 LYS A CA 1
ATOM 1132 C C . LYS A 1 148 ? 12.322 0.396 13.160 1.00 45.50 148 LYS A C 1
ATOM 1134 O O . LYS A 1 148 ? 12.285 -0.783 13.578 1.00 45.50 148 LYS A O 1
#

Radius of gyration: 15.06 Å; chains: 1; bounding box: 42×36×35 Å

Sequence (148 aa):
AKISLLATPADEVEPGVISWPGEYDIDGIAIRGIGHDEGQRVSFVVDDSKTRVAFLSTPLHDWAGHELELLGDVDILCIPADDSKIAQKIIDEVDPRVLIPLPTKDEATFTDLLKSVGAQGKEIEEEYKLKGGLPQEGREIIILKPTK